Protein AF-A0A7J3TNH8-F1 (afdb_monomer_lite)

Structure (mmCIF, N/CA/C/O backbone):
data_AF-A0A7J3TNH8-F1
#
_entry.id   AF-A0A7J3TNH8-F1
#
loop_
_atom_site.group_PDB
_atom_site.id
_atom_site.type_symbol
_atom_site.label_atom_id
_atom_site.label_alt_id
_atom_site.label_comp_id
_atom_site.label_asym_id
_atom_site.label_entity_id
_atom_site.label_seq_id
_atom_site.pdbx_PDB_ins_code
_atom_site.Cartn_x
_atom_site.Cartn_y
_atom_site.Cartn_z
_atom_site.occupancy
_atom_site.B_iso_or_equiv
_atom_site.auth_seq_id
_atom_site.auth_comp_id
_atom_site.auth_asym_id
_atom_site.auth_atom_id
_atom_site.pdbx_PDB_model_num
ATOM 1 N N . MET A 1 1 ? 0.970 -5.873 -20.687 1.00 72.44 1 MET A N 1
ATOM 2 C CA . MET A 1 1 ? 0.723 -4.761 -19.747 1.00 72.44 1 MET A CA 1
ATOM 3 C C . MET A 1 1 ? -0.203 -5.278 -18.655 1.00 72.44 1 MET A C 1
ATOM 5 O O . MET A 1 1 ? -1.202 -5.897 -18.996 1.00 72.44 1 MET A O 1
ATOM 9 N N . ARG A 1 2 ? 0.174 -5.152 -17.377 1.00 84.94 2 ARG A N 1
ATOM 10 C CA . ARG A 1 2 ? -0.652 -5.549 -16.222 1.00 84.94 2 ARG A CA 1
ATOM 11 C C . ARG A 1 2 ? -0.976 -4.286 -15.433 1.00 84.94 2 ARG A C 1
ATOM 13 O O . ARG A 1 2 ? -0.069 -3.492 -15.218 1.00 84.94 2 ARG A O 1
ATOM 20 N N . ILE A 1 3 ? -2.226 -4.127 -15.014 1.00 88.88 3 ILE A N 1
ATOM 21 C CA . ILE A 1 3 ? -2.683 -2.989 -14.210 1.00 88.88 3 ILE A CA 1
ATOM 22 C C . ILE A 1 3 ? -3.067 -3.529 -12.834 1.00 88.88 3 ILE A C 1
ATOM 24 O O . ILE A 1 3 ? -3.760 -4.543 -12.738 1.00 88.88 3 ILE A O 1
ATOM 28 N N . ALA A 1 4 ? -2.575 -2.885 -11.778 1.00 92.56 4 ALA A N 1
ATOM 29 C CA . ALA A 1 4 ? -2.955 -3.196 -10.408 1.00 92.56 4 ALA A CA 1
ATOM 30 C C . ALA A 1 4 ? -3.989 -2.169 -9.944 1.00 92.56 4 ALA A C 1
ATOM 32 O O . ALA A 1 4 ? -3.753 -0.971 -10.051 1.00 92.56 4 ALA A O 1
ATOM 33 N N . VAL A 1 5 ? -5.119 -2.647 -9.427 1.00 93.69 5 VAL A N 1
ATOM 34 C CA . VAL A 1 5 ? -6.249 -1.807 -9.015 1.00 93.69 5 VAL A CA 1
ATOM 35 C C . VAL A 1 5 ? -6.610 -2.131 -7.573 1.00 93.69 5 VAL A C 1
ATOM 37 O O . VAL A 1 5 ? -6.512 -3.284 -7.151 1.00 93.69 5 VAL A O 1
ATOM 40 N N . ILE A 1 6 ? -7.042 -1.122 -6.822 1.00 94.56 6 ILE A N 1
ATOM 41 C CA . ILE A 1 6 ? -7.548 -1.292 -5.460 1.00 94.56 6 ILE A CA 1
ATOM 42 C C . ILE A 1 6 ? -9.064 -1.156 -5.499 1.00 94.56 6 ILE A C 1
ATOM 44 O O . ILE A 1 6 ? -9.592 -0.111 -5.878 1.00 94.56 6 ILE A O 1
ATOM 48 N N . ASP A 1 7 ? -9.760 -2.192 -5.040 1.00 95.12 7 ASP A N 1
ATOM 49 C CA . ASP A 1 7 ? -11.165 -2.075 -4.668 1.00 95.12 7 ASP A CA 1
ATOM 50 C C . ASP A 1 7 ? -11.254 -1.225 -3.392 1.00 95.12 7 ASP A C 1
ATOM 52 O O . ASP A 1 7 ? -10.923 -1.675 -2.285 1.00 95.12 7 ASP A O 1
ATOM 56 N N . ARG A 1 8 ? -11.642 0.045 -3.560 1.00 93.56 8 ARG A N 1
ATOM 57 C CA . ARG A 1 8 ? -11.696 1.007 -2.456 1.00 93.56 8 ARG A CA 1
ATOM 58 C C . ARG A 1 8 ? -12.703 0.573 -1.395 1.00 93.56 8 ARG A C 1
ATOM 60 O O . ARG A 1 8 ? -12.438 0.838 -0.226 1.00 93.56 8 ARG A O 1
ATOM 67 N N . ASP A 1 9 ? -13.794 -0.101 -1.738 1.00 94.69 9 ASP A N 1
ATOM 68 C CA . ASP A 1 9 ? -14.826 -0.493 -0.770 1.00 94.69 9 ASP A CA 1
ATOM 69 C C . ASP A 1 9 ? -14.351 -1.630 0.137 1.00 94.69 9 ASP A C 1
ATOM 71 O O . ASP A 1 9 ? -14.652 -1.663 1.334 1.00 94.69 9 ASP A O 1
ATOM 75 N N . ARG A 1 10 ? -13.520 -2.525 -0.403 1.00 94.38 10 ARG A N 1
ATOM 76 C CA . ARG A 1 10 ? -12.931 -3.639 0.354 1.00 94.38 10 ARG A CA 1
ATOM 77 C C . ARG A 1 10 ? -11.642 -3.275 1.086 1.00 94.38 10 ARG A C 1
ATOM 79 O O . ARG A 1 10 ? -11.246 -3.990 2.008 1.00 94.38 10 ARG A O 1
ATOM 86 N N . CYS A 1 11 ? -10.980 -2.188 0.702 1.00 95.06 11 CYS A N 1
ATOM 87 C CA . CYS A 1 11 ? -9.743 -1.746 1.334 1.00 95.06 11 CYS A CA 1
ATOM 88 C C . CYS A 1 11 ? -9.991 -1.282 2.783 1.00 95.06 11 CYS A C 1
ATOM 90 O O . CYS A 1 11 ? -10.708 -0.308 3.023 1.00 95.06 11 CYS A O 1
ATOM 92 N N . GLN A 1 12 ? -9.353 -1.949 3.755 1.00 94.44 12 GLN A N 1
ATOM 93 C CA . GLN A 1 12 ? -9.442 -1.616 5.186 1.00 94.44 12 GLN A CA 1
ATOM 94 C C . GLN A 1 12 ? -8.047 -1.332 5.784 1.00 94.44 12 GLN A C 1
ATOM 96 O O . GLN A 1 12 ? -7.522 -2.156 6.540 1.00 94.44 12 GLN A O 1
ATOM 101 N N . PRO A 1 13 ? -7.442 -0.157 5.504 1.00 92.62 13 PRO A N 1
ATOM 102 C CA . PRO A 1 13 ? -6.071 0.179 5.914 1.00 92.62 13 PRO A CA 1
ATOM 103 C C . PRO A 1 13 ? -5.822 0.087 7.425 1.00 92.62 13 PRO A C 1
ATOM 105 O O . PRO A 1 13 ? -4.746 -0.311 7.864 1.00 92.62 13 PRO A O 1
ATOM 108 N N . LYS A 1 14 ? -6.854 0.378 8.230 1.00 90.88 14 LYS A N 1
ATOM 109 C CA . LYS A 1 14 ? -6.822 0.295 9.701 1.00 90.88 14 LYS A CA 1
ATOM 110 C C . LYS A 1 14 ? -6.706 -1.140 10.238 1.00 90.88 14 LYS A C 1
ATOM 112 O O . LYS A 1 14 ? -6.445 -1.313 11.422 1.00 90.88 14 LYS A O 1
ATOM 117 N N . LYS A 1 15 ? -6.912 -2.161 9.397 1.00 93.88 15 LYS A N 1
ATOM 118 C CA . LYS A 1 15 ? -6.889 -3.583 9.786 1.00 93.88 15 LYS A CA 1
ATOM 119 C C . LYS A 1 15 ? -5.795 -4.406 9.103 1.00 93.88 15 LYS A C 1
ATOM 121 O O . LYS A 1 15 ? -5.448 -5.455 9.625 1.00 93.88 15 LYS A O 1
ATOM 126 N N . CYS A 1 16 ? -5.241 -3.950 7.976 1.00 92.00 16 CYS A N 1
ATOM 127 C CA . CYS A 1 16 ? -4.231 -4.694 7.208 1.00 92.00 16 CYS A CA 1
ATOM 128 C C . CYS A 1 16 ? -2.793 -4.195 7.411 1.00 92.00 16 CYS A C 1
ATOM 130 O O . CYS A 1 16 ? -1.906 -4.518 6.633 1.00 92.00 16 CYS A O 1
ATOM 132 N N . SER A 1 17 ? -2.530 -3.345 8.410 1.00 91.62 17 SER A N 1
ATOM 133 C CA . SER A 1 17 ? -1.170 -2.880 8.738 1.00 91.62 17 SER A CA 1
ATOM 134 C C . SER A 1 17 ? -0.368 -2.289 7.559 1.00 91.62 17 SER A C 1
ATOM 136 O O . SER A 1 17 ? 0.863 -2.257 7.629 1.00 91.62 17 SER A O 1
ATOM 138 N N . MET A 1 18 ? -1.030 -1.818 6.495 1.00 93.75 18 MET A N 1
ATOM 139 C CA . MET A 1 18 ? -0.413 -1.323 5.253 1.00 93.75 18 MET A CA 1
ATOM 140 C C . MET A 1 18 ? 0.528 -2.331 4.558 1.00 93.75 18 MET A C 1
ATOM 142 O O . MET A 1 18 ? 1.578 -1.952 4.032 1.00 93.75 18 MET A O 1
ATOM 146 N N . GLU A 1 19 ? 0.163 -3.616 4.534 1.00 94.94 19 GLU A N 1
ATOM 147 C CA . GLU A 1 19 ? 0.948 -4.695 3.904 1.00 94.94 19 GLU A CA 1
ATOM 148 C C . GLU A 1 19 ? 1.323 -4.412 2.442 1.00 94.94 19 GLU A C 1
ATOM 150 O O . GLU A 1 19 ? 2.469 -4.631 2.049 1.00 94.94 19 GLU A O 1
ATOM 155 N N . CYS A 1 20 ? 0.408 -3.829 1.658 1.00 95.62 20 CYS A N 1
ATOM 156 C CA . CYS A 1 20 ? 0.671 -3.464 0.264 1.00 95.62 20 CYS A CA 1
ATOM 157 C C . CYS A 1 20 ? 1.880 -2.524 0.104 1.00 95.62 20 CYS A C 1
ATOM 159 O O . CYS A 1 20 ? 2.683 -2.723 -0.802 1.00 95.62 20 CYS A O 1
ATOM 161 N N . ILE A 1 21 ? 2.058 -1.549 1.001 1.00 95.25 21 ILE A N 1
ATOM 162 C CA . ILE A 1 21 ? 3.189 -0.606 0.994 1.00 95.25 21 ILE A CA 1
ATOM 163 C C . ILE A 1 21 ? 4.441 -1.284 1.559 1.00 95.25 21 ILE A C 1
ATOM 165 O O . ILE A 1 21 ? 5.519 -1.184 0.974 1.00 95.25 21 ILE A O 1
ATOM 169 N N . LYS A 1 22 ? 4.300 -2.018 2.669 1.00 94.44 22 LYS A N 1
ATOM 170 C CA . LYS A 1 22 ? 5.420 -2.675 3.362 1.00 94.44 22 LYS A CA 1
ATOM 171 C C . LYS A 1 22 ? 6.116 -3.733 2.509 1.00 94.44 22 LYS A C 1
ATOM 173 O O . LYS A 1 22 ? 7.342 -3.830 2.547 1.00 94.44 22 LYS A O 1
ATOM 178 N N . TYR A 1 23 ? 5.351 -4.522 1.758 1.00 95.31 23 TYR A N 1
ATOM 179 C CA . TYR A 1 23 ? 5.879 -5.644 0.982 1.00 95.31 23 TYR A CA 1
ATOM 180 C C . TYR A 1 23 ? 6.104 -5.324 -0.495 1.00 95.31 23 TYR A C 1
ATOM 182 O O . TYR A 1 23 ? 6.775 -6.096 -1.181 1.00 95.31 23 TYR A O 1
ATOM 190 N N . CYS A 1 24 ? 5.629 -4.179 -0.995 1.00 96.50 24 CYS A N 1
ATOM 191 C CA . CYS A 1 24 ? 5.904 -3.787 -2.371 1.00 96.50 24 CYS A CA 1
ATOM 192 C C . CYS A 1 24 ? 7.420 -3.588 -2.585 1.00 96.50 24 CYS A C 1
ATOM 194 O O . CYS A 1 24 ? 8.030 -2.720 -1.954 1.00 96.50 24 CYS A O 1
ATOM 196 N N . PRO A 1 25 ? 8.054 -4.334 -3.510 1.00 95.50 25 PRO A N 1
ATOM 197 C CA . PRO A 1 25 ? 9.498 -4.261 -3.724 1.00 95.50 25 PRO A CA 1
ATOM 198 C C . PRO A 1 25 ? 9.935 -2.887 -4.244 1.00 95.50 25 PRO A C 1
ATOM 200 O O . PRO A 1 25 ? 11.023 -2.422 -3.920 1.00 95.50 25 PRO A O 1
ATOM 203 N N . ARG A 1 26 ? 9.074 -2.209 -5.016 1.00 96.12 26 ARG A N 1
ATOM 204 C CA . ARG A 1 26 ? 9.336 -0.859 -5.535 1.00 96.12 26 ARG A CA 1
ATOM 205 C C . ARG A 1 26 ? 9.365 0.167 -4.406 1.00 96.12 26 ARG A C 1
ATOM 207 O O . ARG A 1 26 ? 10.303 0.952 -4.341 1.00 96.12 26 ARG A O 1
ATOM 214 N N . VAL A 1 27 ? 8.403 0.086 -3.486 1.00 96.44 27 VAL A N 1
ATOM 215 C CA . VAL A 1 27 ? 8.339 0.957 -2.303 1.00 96.44 27 VAL 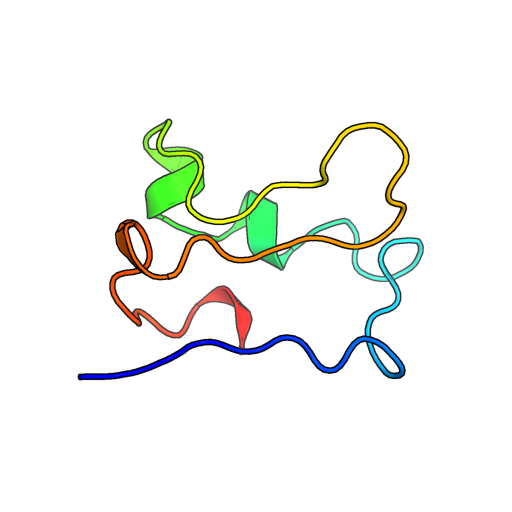A CA 1
ATOM 216 C C . VAL A 1 27 ? 9.528 0.724 -1.382 1.00 96.44 27 VAL A C 1
ATOM 218 O O . VAL A 1 27 ? 10.177 1.683 -0.971 1.00 96.44 27 VAL A O 1
ATOM 221 N N . ARG A 1 28 ? 9.903 -0.535 -1.133 1.00 95.19 28 ARG A N 1
ATOM 222 C CA . ARG A 1 28 ? 11.118 -0.861 -0.364 1.00 95.19 28 ARG A CA 1
ATOM 223 C C . ARG A 1 28 ? 12.400 -0.350 -1.026 1.00 95.19 28 ARG A C 1
ATOM 225 O O . ARG A 1 28 ? 13.358 -0.048 -0.325 1.00 95.19 28 ARG A O 1
ATOM 232 N N . GLY A 1 29 ? 12.406 -0.240 -2.353 1.00 94.75 29 GLY A N 1
ATOM 233 C CA . GLY A 1 29 ? 13.479 0.375 -3.134 1.00 94.75 29 GLY A CA 1
ATOM 234 C C . GLY A 1 29 ? 13.429 1.907 -3.199 1.00 94.75 29 GLY A C 1
ATOM 235 O O . GLY A 1 29 ? 14.195 2.487 -3.960 1.00 94.75 29 GLY A O 1
ATOM 236 N N . GLY A 1 30 ? 12.530 2.563 -2.456 1.00 94.19 30 GLY A N 1
ATOM 237 C CA . GLY A 1 30 ? 12.394 4.024 -2.412 1.00 94.19 30 GLY A CA 1
ATOM 238 C C . GLY A 1 30 ? 11.524 4.630 -3.518 1.00 94.19 30 GLY A C 1
ATOM 239 O O . GLY A 1 30 ? 11.397 5.849 -3.597 1.00 94.19 30 GLY A O 1
ATOM 240 N N . VAL A 1 31 ? 10.901 3.810 -4.369 1.00 95.69 31 VAL A N 1
ATOM 241 C CA . VAL A 1 31 ? 10.001 4.275 -5.432 1.00 95.69 31 VAL A CA 1
ATOM 242 C C . VAL A 1 31 ? 8.574 4.341 -4.902 1.00 95.69 31 VAL A C 1
ATOM 244 O O . VAL A 1 31 ? 8.049 3.344 -4.410 1.00 95.69 31 VAL A O 1
ATOM 247 N N . LYS A 1 32 ? 7.898 5.474 -5.087 1.00 93.94 32 LYS A N 1
ATOM 248 C CA . LYS A 1 32 ? 6.503 5.691 -4.670 1.00 93.94 32 LYS A CA 1
ATOM 249 C C . LYS A 1 32 ? 5.478 4.973 -5.564 1.00 93.94 32 LYS A C 1
ATOM 251 O O . LYS A 1 32 ? 4.574 5.580 -6.111 1.00 93.94 32 LYS A O 1
ATOM 256 N N . ALA A 1 33 ? 5.627 3.662 -5.749 1.00 95.75 33 ALA A N 1
ATOM 257 C CA . ALA A 1 33 ? 4.693 2.872 -6.555 1.00 95.75 33 ALA A CA 1
ATOM 258 C C . ALA A 1 33 ? 3.327 2.685 -5.871 1.00 95.75 33 ALA A C 1
ATOM 260 O O . ALA A 1 33 ? 2.324 2.485 -6.549 1.00 95.75 33 ALA A O 1
ATOM 261 N N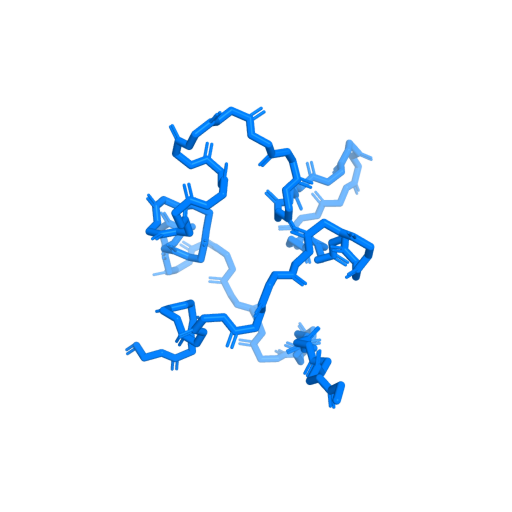 . ILE A 1 34 ? 3.299 2.710 -4.536 1.00 96.19 34 ILE A N 1
ATOM 262 C CA . ILE A 1 34 ? 2.082 2.696 -3.723 1.00 96.19 34 ILE A CA 1
ATOM 263 C C . ILE A 1 34 ? 2.293 3.700 -2.594 1.00 96.19 34 ILE A C 1
ATOM 265 O O . ILE A 1 34 ? 3.270 3.579 -1.851 1.00 96.19 34 ILE A O 1
ATOM 269 N N . GLU A 1 35 ? 1.395 4.668 -2.457 1.00 95.75 35 GLU A N 1
ATOM 270 C CA . GLU A 1 35 ? 1.439 5.664 -1.384 1.00 95.75 35 GLU A CA 1
ATOM 271 C C . GLU A 1 35 ? 0.042 5.976 -0.849 1.00 95.75 35 GLU A C 1
ATOM 273 O O . GLU A 1 35 ? -0.957 5.633 -1.474 1.00 95.75 35 GLU A O 1
ATOM 278 N N . VAL A 1 36 ? -0.030 6.591 0.331 1.00 94.81 36 VAL A N 1
ATOM 279 C CA . VAL A 1 36 ? -1.269 7.174 0.860 1.00 94.81 36 VAL A CA 1
ATOM 280 C C . VAL A 1 36 ? -1.137 8.687 0.689 1.00 94.81 36 VAL A C 1
ATOM 282 O O . VAL A 1 36 ? -0.340 9.286 1.416 1.00 94.81 36 VAL A O 1
ATOM 285 N N . PRO A 1 37 ? -1.833 9.293 -0.291 1.00 93.38 37 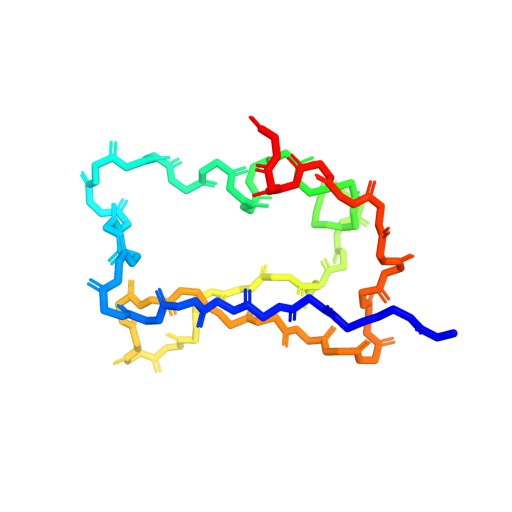PRO A N 1
ATOM 286 C CA . PRO A 1 37 ? -1.790 10.733 -0.503 1.00 93.38 37 PRO A CA 1
ATOM 287 C C . PRO A 1 37 ? -2.242 11.509 0.735 1.00 93.38 37 PRO A C 1
ATOM 289 O O . PRO A 1 37 ? -3.047 11.030 1.536 1.00 93.38 37 PRO A O 1
ATOM 292 N N . GLU A 1 38 ? -1.752 12.737 0.878 1.00 92.69 38 GLU A N 1
ATOM 293 C CA . GLU A 1 38 ? -2.183 13.617 1.961 1.00 92.69 38 GLU A CA 1
ATOM 294 C C . GLU A 1 38 ? -3.682 13.931 1.831 1.00 92.69 38 GLU A C 1
ATOM 296 O O . GLU A 1 38 ? -4.163 14.314 0.767 1.00 92.69 38 GLU A O 1
ATOM 301 N N . GLY A 1 39 ? -4.434 13.731 2.915 1.00 91.38 39 GLY A N 1
ATOM 302 C CA . GLY A 1 39 ? -5.893 13.881 2.922 1.00 91.38 39 GLY A CA 1
ATOM 303 C C . GLY A 1 39 ? -6.676 12.632 2.498 1.00 91.38 39 GLY A C 1
ATOM 304 O O . GLY A 1 39 ? -7.898 12.622 2.647 1.00 91.38 39 GLY A O 1
ATOM 305 N N . GLU A 1 40 ? -6.012 11.562 2.048 1.00 91.56 40 GLU A N 1
ATOM 306 C CA . GLU A 1 40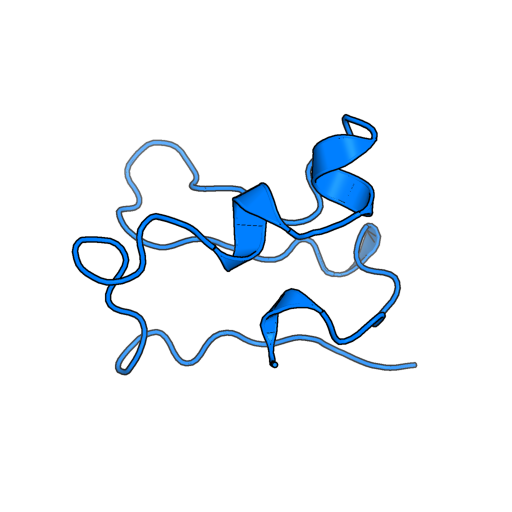 ? -6.651 10.265 1.805 1.00 91.56 40 GLU A CA 1
ATOM 307 C C . GLU A 1 40 ? -6.370 9.271 2.943 1.00 91.56 40 GLU A C 1
ATOM 309 O O . GLU A 1 40 ? -5.290 9.225 3.524 1.00 91.56 40 GLU A O 1
ATOM 314 N N . GLU A 1 41 ? -7.352 8.424 3.261 1.00 90.56 41 GLU A N 1
ATOM 315 C CA . GLU A 1 41 ? -7.159 7.309 4.204 1.00 90.56 41 GLU A CA 1
ATOM 316 C C . GLU A 1 41 ? -6.700 6.020 3.505 1.00 90.56 41 GLU A C 1
ATOM 318 O O . GLU A 1 41 ? -6.257 5.078 4.167 1.00 90.56 41 GLU A O 1
ATOM 323 N N . LYS A 1 42 ? -6.852 5.945 2.176 1.00 94.00 42 LYS A N 1
ATOM 324 C CA . LYS A 1 42 ? -6.647 4.730 1.378 1.00 94.00 42 LYS A CA 1
ATOM 325 C C . LYS A 1 42 ? -5.442 4.889 0.445 1.00 94.00 42 LYS A C 1
ATOM 327 O O . LYS A 1 42 ? -5.206 5.984 -0.056 1.00 94.00 42 LYS A O 1
ATOM 332 N N . PRO A 1 43 ? -4.685 3.806 0.201 1.00 95.50 43 PRO A N 1
ATOM 333 C CA . PRO A 1 43 ? -3.547 3.850 -0.700 1.00 95.50 43 PRO A CA 1
ATOM 334 C C . PRO A 1 43 ? -3.974 4.002 -2.165 1.00 95.50 43 PRO A C 1
ATOM 336 O O . PRO A 1 43 ? -5.039 3.531 -2.573 1.00 95.50 43 PRO A O 1
ATOM 339 N N . VAL A 1 44 ? -3.092 4.606 -2.956 1.00 95.69 44 VAL A N 1
ATOM 340 C CA . VAL A 1 44 ? -3.179 4.765 -4.410 1.00 95.69 44 VAL A CA 1
ATOM 341 C C . VAL A 1 44 ? -1.972 4.079 -5.051 1.00 95.69 44 VAL A C 1
ATOM 343 O O . VAL A 1 44 ? -0.873 4.088 -4.493 1.00 95.69 44 VAL A O 1
ATOM 346 N N . ILE A 1 45 ? -2.185 3.446 -6.207 1.00 95.75 45 ILE A N 1
ATOM 347 C CA . ILE A 1 45 ? -1.131 2.802 -6.997 1.00 95.75 45 ILE A CA 1
ATOM 348 C C . ILE A 1 45 ? -0.775 3.723 -8.163 1.00 95.75 45 ILE A C 1
ATOM 350 O O . ILE A 1 45 ? -1.644 4.075 -8.955 1.00 95.75 45 ILE A O 1
ATOM 354 N N . ALA A 1 46 ? 0.504 4.068 -8.275 1.00 95.19 46 ALA A N 1
ATOM 355 C CA . ALA A 1 46 ? 1.059 4.797 -9.408 1.00 95.19 46 ALA A CA 1
ATOM 356 C C . ALA A 1 46 ? 1.317 3.812 -10.560 1.00 95.19 46 ALA A C 1
ATOM 358 O O . ALA A 1 46 ? 2.262 3.013 -10.513 1.00 95.19 46 ALA A O 1
ATOM 359 N N . GLU A 1 47 ? 0.443 3.813 -11.568 1.00 92.50 47 GLU A N 1
ATOM 360 C CA . GLU A 1 47 ? 0.470 2.836 -12.665 1.00 92.50 47 GLU A CA 1
ATOM 361 C C . GLU A 1 47 ? 1.780 2.896 -13.458 1.00 92.50 47 GLU A C 1
ATOM 363 O O . GLU A 1 47 ? 2.342 1.848 -13.781 1.00 92.50 47 GLU A O 1
ATOM 368 N N . GLU A 1 48 ? 2.327 4.093 -13.687 1.00 92.75 48 GLU A N 1
ATOM 369 C CA . GLU A 1 48 ? 3.611 4.272 -14.374 1.00 92.75 48 GLU A CA 1
ATOM 370 C C . GLU A 1 48 ? 4.823 3.721 -13.597 1.00 92.75 48 GLU A C 1
ATOM 372 O O . GLU A 1 48 ? 5.860 3.421 -14.193 1.00 92.75 48 GLU A O 1
ATOM 377 N N . LEU A 1 49 ? 4.706 3.550 -12.276 1.00 94.38 49 LEU A N 1
ATOM 378 C CA . LEU A 1 49 ? 5.780 3.042 -11.412 1.00 94.38 49 LEU A CA 1
ATOM 379 C C . LEU A 1 49 ? 5.608 1.560 -11.044 1.00 94.38 49 LEU A C 1
ATOM 381 O O . LEU A 1 49 ? 6.553 0.922 -10.552 1.00 94.38 49 LEU A O 1
ATOM 385 N N . CYS A 1 50 ? 4.414 1.006 -11.259 1.00 94.75 50 CYS A N 1
ATOM 386 C CA . CYS A 1 50 ? 4.070 -0.365 -10.922 1.00 94.75 50 CYS A CA 1
ATOM 3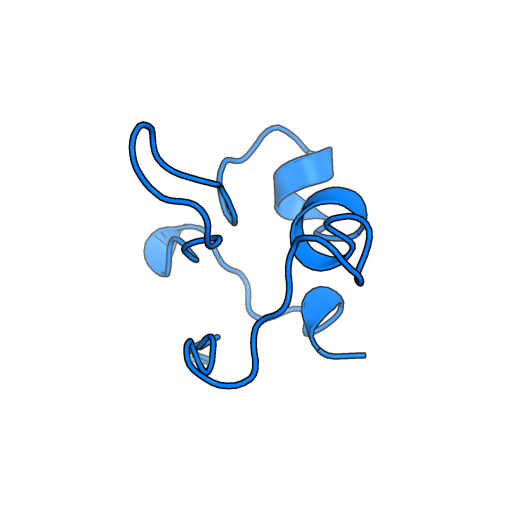87 C C . CYS A 1 50 ? 4.552 -1.347 -11.999 1.00 94.75 50 CYS A C 1
ATOM 389 O O . CYS A 1 50 ? 4.194 -1.265 -13.167 1.00 94.75 50 CYS A O 1
ATOM 391 N N . VAL A 1 51 ? 5.321 -2.357 -11.584 1.00 94.06 51 VAL A N 1
ATOM 392 C CA . VAL A 1 51 ? 5.833 -3.405 -12.491 1.00 94.06 51 VAL A CA 1
ATOM 393 C C . VAL A 1 51 ? 4.941 -4.653 -12.553 1.00 94.06 51 VAL A C 1
ATOM 395 O O . VAL A 1 51 ? 5.283 -5.625 -13.221 1.00 94.06 51 VAL A O 1
ATOM 398 N N . GLY A 1 52 ? 3.815 -4.673 -11.831 1.00 93.12 52 GLY A N 1
ATOM 399 C CA . GLY A 1 52 ? 2.876 -5.802 -11.845 1.00 93.12 52 GLY A CA 1
ATOM 400 C C . GLY A 1 52 ? 3.413 -7.099 -11.217 1.00 93.12 52 GLY A C 1
ATOM 401 O O . GLY A 1 52 ? 3.085 -8.187 -11.694 1.00 93.12 52 GLY A O 1
ATOM 402 N N . CYS A 1 53 ? 4.237 -6.994 -10.164 1.00 93.19 53 CYS A N 1
ATOM 403 C CA . CYS A 1 53 ? 4.842 -8.146 -9.474 1.00 93.19 53 CYS A CA 1
ATOM 404 C C . CYS A 1 53 ? 3.848 -9.026 -8.690 1.00 93.19 53 CYS A C 1
ATOM 406 O O . CYS A 1 53 ? 4.151 -10.184 -8.436 1.00 93.19 53 CYS A O 1
ATOM 408 N N . GLY A 1 54 ? 2.682 -8.494 -8.303 1.00 92.75 54 GLY A N 1
ATOM 409 C CA . GLY A 1 54 ? 1.617 -9.249 -7.626 1.00 92.75 54 GLY A CA 1
ATOM 410 C C . GLY A 1 54 ? 1.800 -9.487 -6.121 1.00 92.75 54 GLY A C 1
ATOM 411 O O . GLY A 1 54 ? 0.902 -10.036 -5.500 1.00 92.75 54 GLY A O 1
ATOM 412 N N . ILE A 1 55 ? 2.900 -9.038 -5.504 1.00 94.94 55 ILE A N 1
ATOM 413 C CA . ILE A 1 55 ? 3.170 -9.279 -4.071 1.00 94.94 55 ILE A CA 1
ATOM 414 C C . ILE A 1 55 ? 2.103 -8.660 -3.160 1.00 94.94 55 ILE A C 1
ATOM 416 O O . ILE A 1 55 ? 1.752 -9.251 -2.158 1.00 94.94 55 ILE A O 1
ATOM 420 N N . CYS A 1 56 ? 1.564 -7.488 -3.503 1.00 92.81 56 CYS A N 1
ATOM 421 C CA . CYS A 1 56 ? 0.527 -6.829 -2.702 1.00 92.81 56 CYS A CA 1
ATOM 422 C C . CYS A 1 56 ? -0.880 -7.443 -2.847 1.00 92.81 56 CYS A C 1
ATOM 424 O O . CYS A 1 56 ? -1.810 -6.950 -2.213 1.00 92.81 56 CYS A O 1
ATOM 426 N N . VAL A 1 57 ? -1.046 -8.451 -3.711 1.00 92.25 57 VAL A N 1
ATOM 427 C CA . VAL A 1 57 ? -2.317 -9.156 -3.952 1.00 92.25 57 VAL A CA 1
ATOM 428 C C . VAL A 1 57 ? -2.374 -10.490 -3.197 1.00 92.25 57 VAL A C 1
ATOM 430 O O . VAL A 1 57 ? -3.469 -10.981 -2.927 1.00 92.25 57 VAL A O 1
ATOM 433 N N . HIS A 1 58 ? -1.211 -11.069 -2.883 1.00 86.69 58 HIS A N 1
ATOM 434 C CA . HIS A 1 58 ? -1.061 -12.309 -2.121 1.00 86.69 58 HIS A CA 1
ATOM 435 C C . HIS A 1 58 ? -0.886 -12.017 -0.634 1.00 86.69 58 HIS A C 1
ATOM 437 O O . HIS A 1 58 ? -1.446 -12.805 0.157 1.00 86.69 58 HIS A O 1
#

Radius of gyration: 10.75 Å; chains: 1; bounding box: 28×26×30 Å

pLDDT: mean 93.37, std 3.53, range [72.44, 96.5]

Foldseek 3Di:
DDFDDDPPVPDDCVPPVPQLQVFPVCNVVVHPQWDADPPGPGIDGDRVSDPPPCRSVD

Secondary structure (DSSP, 8-sta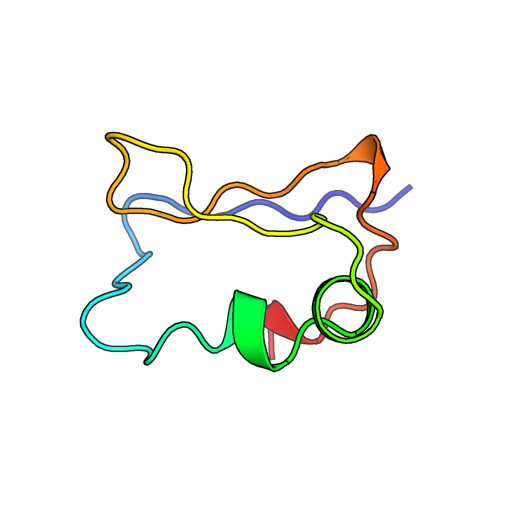te):
-------TTT--TTTSTTHHHHH-HHHHTT--SEE--TT-SS-EE-TTT-----TTT-

Sequence (58 aa):
MRIAVIDRDRCQPKKCSMECIKYCPRVRGGVKAIEVPEGEEKPVIAEELCVGCGICVH